Protein AF-A0AAD4EPM9-F1 (afdb_monomer)

Secondary structure (DSSP, 8-state):
-----PPPPPPP----GGGTTTS----EEE-----------GGG-S------TTTS-SPPTTEEE--HHHHHHHHHHHHHHHHHHHHHHHHHHHHTT----GGGTS--

Foldseek 3Di:
DDDDDDDDDDDPPDDPCVVVVPPPCPQQEDEDDDPPDDDDDPQVDPDDDDDDCVPPVDDPPRHDYDDPVVVVVVVVVVVVVVVVVVVVVCVVVVVVVDPPPPVVVVRD

Mean predicted aligned error: 14.52 Å

Sequence (108 aa):
MPPALGRPPPPPQQLPAQMFTTAAQLLDLTDNIDRGLFLVRGENVLLLGEIDLDKDDDAPPGYDLADAELVQNLAKQRKQQDKTKEKKKVRMLAKEGFEGENLGEVLL

Solvent-accessible surface area (backbone atoms only — not comparable to full-atom values): 7449 Å² total; per-residue (Å²): 136,84,83,81,80,78,77,79,80,79,75,83,83,74,72,65,69,71,67,67,62,72,77,68,73,73,72,42,65,42,62,89,77,94,79,80,89,81,89,78,63,72,86,84,54,91,79,87,82,89,80,60,69,91,76,63,72,63,74,60,91,81,46,46,84,50,58,58,69,60,48,52,52,52,51,54,50,49,54,54,50,48,56,52,52,47,55,50,50,51,58,54,41,43,74,75,70,44,81,74,82,58,72,75,72,75,73,117

Organism: NCBI:txid669026

Radius of gyration: 26.41 Å; Cα contacts (8 Å, |Δi|>4): 37; chains: 1; bounding box: 49×62×71 Å

pLDDT: mean 77.33, std 17.17, range [34.06, 97.0]

Structure (mmCIF, N/CA/C/O backbone):
data_AF-A0AAD4EPM9-F1
#
_entry.id   AF-A0AAD4EPM9-F1
#
loop_
_atom_site.group_PDB
_atom_site.id
_atom_site.type_symbol
_atom_site.label_atom_id
_atom_site.label_alt_id
_atom_site.label_comp_id
_atom_site.label_asym_id
_atom_site.label_entity_id
_atom_site.label_seq_id
_atom_site.pdbx_PDB_ins_code
_atom_site.Cartn_x
_atom_site.Cartn_y
_atom_site.Cartn_z
_atom_site.occupancy
_atom_site.B_iso_or_equiv
_atom_site.auth_seq_id
_atom_site.auth_comp_id
_atom_site.auth_asym_id
_atom_site.auth_atom_id
_atom_site.pdbx_PDB_model_num
ATOM 1 N N . MET A 1 1 ? 30.774 -52.189 51.697 1.00 55.50 1 MET A N 1
ATOM 2 C CA . MET A 1 1 ? 29.958 -51.276 50.867 1.00 55.50 1 MET A CA 1
ATOM 3 C C . MET A 1 1 ? 30.908 -50.417 50.046 1.00 55.50 1 MET A C 1
ATOM 5 O O . MET A 1 1 ? 31.734 -49.763 50.671 1.00 55.50 1 MET A O 1
ATOM 9 N N . PRO A 1 2 ? 30.887 -50.448 48.704 1.00 59.22 2 PRO A N 1
ATOM 10 C CA . PRO A 1 2 ? 31.665 -49.500 47.913 1.00 59.22 2 PRO A CA 1
ATOM 11 C C . PRO A 1 2 ? 30.892 -48.174 47.754 1.00 59.22 2 PRO A C 1
ATOM 13 O O . PRO A 1 2 ? 29.659 -48.200 47.709 1.00 59.22 2 PRO A O 1
ATOM 16 N N . PRO A 1 3 ? 31.575 -47.019 47.680 1.00 55.62 3 PRO A N 1
ATOM 17 C CA . PRO A 1 3 ? 30.922 -45.733 47.478 1.00 55.62 3 PRO A CA 1
ATOM 18 C C . PRO A 1 3 ? 30.524 -45.568 46.006 1.00 55.62 3 PRO A C 1
ATOM 20 O O . PRO A 1 3 ? 31.295 -45.867 45.094 1.00 55.62 3 PRO A O 1
ATOM 23 N N . ALA A 1 4 ? 29.301 -45.092 45.775 1.00 60.00 4 ALA A N 1
ATOM 24 C CA . ALA A 1 4 ? 28.805 -44.762 44.448 1.00 60.00 4 ALA A CA 1
ATOM 25 C C . ALA A 1 4 ? 29.544 -43.523 43.912 1.00 60.00 4 ALA A C 1
ATOM 27 O O . ALA A 1 4 ? 29.379 -42.421 44.432 1.00 60.00 4 ALA A O 1
ATOM 28 N N . LEU A 1 5 ? 30.358 -43.709 42.870 1.00 63.47 5 LEU A N 1
ATOM 29 C CA . LEU A 1 5 ? 30.902 -42.617 42.066 1.00 63.47 5 LEU A CA 1
ATOM 30 C C . LEU A 1 5 ? 29.741 -41.868 41.395 1.00 63.47 5 LEU A C 1
ATOM 32 O O . LEU A 1 5 ? 29.026 -42.423 40.558 1.00 63.47 5 LEU A O 1
ATOM 36 N N . GLY A 1 6 ? 29.542 -40.613 41.803 1.00 63.53 6 GLY A N 1
ATOM 37 C CA . GLY A 1 6 ? 28.551 -39.709 41.231 1.00 63.53 6 GLY A CA 1
ATOM 38 C C . GLY A 1 6 ? 28.791 -39.503 39.737 1.00 63.53 6 GLY A C 1
ATOM 39 O O . GLY A 1 6 ? 29.911 -39.244 39.303 1.00 63.53 6 GLY A O 1
ATOM 40 N N . ARG A 1 7 ? 27.728 -39.651 38.943 1.00 63.62 7 ARG A N 1
ATOM 41 C CA . ARG A 1 7 ? 27.753 -39.392 37.499 1.00 63.62 7 ARG A CA 1
ATOM 42 C C . ARG A 1 7 ? 28.008 -37.896 37.249 1.00 63.62 7 ARG A C 1
ATOM 44 O O . ARG A 1 7 ? 27.436 -37.078 37.972 1.00 63.62 7 ARG A O 1
ATOM 51 N N . PRO A 1 8 ? 28.827 -37.528 36.247 1.00 65.06 8 PRO A N 1
ATOM 52 C CA . PRO A 1 8 ? 29.033 -36.128 35.891 1.00 65.06 8 PRO A CA 1
ATOM 53 C C . PRO A 1 8 ? 27.714 -35.482 35.427 1.00 65.06 8 PRO A C 1
ATOM 55 O O . PRO A 1 8 ? 26.844 -36.184 34.897 1.00 65.06 8 PRO A O 1
ATOM 58 N N . PRO A 1 9 ? 27.542 -34.162 35.635 1.00 64.38 9 PRO A N 1
ATOM 59 C CA . PRO A 1 9 ? 26.337 -33.453 35.227 1.00 64.38 9 PRO A CA 1
ATOM 60 C C . PRO A 1 9 ? 26.150 -33.538 33.704 1.00 64.38 9 PRO A C 1
ATOM 62 O O . PRO A 1 9 ? 27.139 -33.528 32.964 1.00 64.38 9 PRO A O 1
ATOM 65 N N . PRO A 1 10 ? 24.898 -33.634 33.222 1.00 66.44 10 PRO A N 1
ATOM 66 C CA . PRO A 1 10 ? 24.631 -33.648 31.794 1.00 66.44 10 PRO A CA 1
ATOM 67 C C . PRO A 1 10 ? 25.113 -32.330 31.165 1.00 66.44 10 PRO A C 1
ATOM 69 O O . PRO A 1 10 ? 24.985 -31.272 31.791 1.00 66.44 10 PRO A O 1
ATOM 72 N N . PRO A 1 11 ? 25.664 -32.371 29.940 1.00 66.69 11 PRO A N 1
ATOM 73 C CA . PRO A 1 11 ? 26.023 -31.157 29.223 1.00 66.69 11 PRO A CA 1
ATOM 74 C C . PRO A 1 11 ? 24.781 -30.270 29.037 1.00 66.69 11 PRO A C 1
ATOM 76 O O . PRO A 1 11 ? 23.672 -30.799 28.893 1.00 66.69 11 PRO A O 1
ATOM 79 N N . PRO A 1 12 ? 24.941 -28.933 29.029 1.00 63.53 12 PRO A N 1
ATOM 80 C CA . PRO A 1 12 ? 23.836 -28.028 28.750 1.00 63.53 12 PRO A CA 1
ATOM 81 C C . PRO A 1 12 ? 23.245 -28.394 27.388 1.00 63.53 12 PRO A C 1
ATOM 83 O O . PRO A 1 12 ? 23.951 -28.408 26.380 1.00 63.53 12 PRO A O 1
ATOM 86 N N . GLN A 1 13 ? 21.955 -28.731 27.370 1.00 65.44 13 GLN A N 1
ATOM 87 C CA . GLN A 1 13 ? 21.209 -28.962 26.140 1.00 65.44 13 GLN A CA 1
ATOM 88 C C . GLN A 1 13 ? 21.193 -27.647 25.353 1.00 65.44 13 GLN A C 1
ATOM 90 O O . GLN A 1 13 ? 20.379 -26.764 25.615 1.00 65.44 13 GLN A O 1
ATOM 95 N N . GLN A 1 14 ? 22.124 -27.491 24.412 1.00 64.56 14 GLN A N 1
ATOM 96 C CA . GLN A 1 14 ? 22.029 -26.447 23.406 1.00 64.56 14 GLN A CA 1
ATOM 97 C C . GLN A 1 14 ? 20.842 -26.802 22.523 1.00 64.56 14 GLN A C 1
ATOM 99 O O . GLN A 1 14 ? 20.860 -27.786 21.783 1.00 64.56 14 GLN A O 1
ATOM 104 N N . LEU A 1 15 ? 19.783 -26.010 22.666 1.00 58.31 15 LEU A N 1
ATOM 105 C CA . LEU A 1 15 ? 18.654 -26.028 21.754 1.00 58.31 15 LEU A CA 1
ATOM 106 C C . LEU A 1 15 ? 19.200 -25.895 20.323 1.00 58.31 15 LEU A C 1
ATOM 108 O O . LEU A 1 15 ? 20.081 -25.061 20.091 1.00 58.31 15 LEU A O 1
ATOM 112 N N . PRO A 1 16 ? 18.722 -26.707 19.366 1.00 59.41 16 PRO A N 1
ATOM 113 C CA . PRO A 1 16 ? 19.179 -26.611 17.990 1.00 59.41 16 PRO A CA 1
ATOM 114 C C . PRO A 1 16 ? 18.936 -25.186 17.480 1.00 59.41 16 PRO A C 1
ATOM 116 O O . PRO A 1 16 ? 17.831 -24.656 17.611 1.00 59.41 16 PRO A O 1
ATOM 119 N N . ALA A 1 17 ? 19.959 -24.583 16.864 1.00 56.91 17 ALA A N 1
ATOM 120 C CA . ALA A 1 17 ? 19.908 -23.238 16.273 1.00 56.91 17 ALA A CA 1
ATOM 121 C C . ALA A 1 17 ? 18.727 -23.044 15.294 1.00 56.91 17 ALA A C 1
ATOM 123 O O . ALA A 1 17 ? 18.287 -21.924 15.047 1.00 56.91 17 ALA A O 1
ATOM 124 N N . GLN A 1 18 ? 18.142 -24.146 14.820 1.00 56.97 18 GLN A N 1
ATOM 125 C CA . GLN A 1 18 ? 16.951 -24.193 13.976 1.00 56.97 18 GLN A CA 1
ATOM 126 C C . GLN A 1 18 ? 15.687 -23.602 14.639 1.00 56.97 18 GLN A C 1
ATOM 128 O O . GLN A 1 18 ? 14.770 -23.179 13.941 1.00 56.97 18 GLN A O 1
ATOM 133 N N . MET A 1 19 ? 15.618 -23.506 15.973 1.00 46.56 19 MET A N 1
ATOM 134 C CA . MET A 1 19 ? 14.518 -22.780 16.629 1.00 46.56 19 MET A CA 1
ATOM 135 C C . MET A 1 19 ? 14.702 -21.256 16.610 1.00 46.56 19 MET A C 1
ATOM 137 O O . MET A 1 19 ? 13.712 -20.536 16.707 1.00 46.56 19 MET A O 1
ATOM 141 N N . PHE A 1 20 ? 15.926 -20.752 16.412 1.00 44.50 20 PHE A N 1
ATOM 142 C CA . PHE A 1 20 ? 16.177 -19.313 16.264 1.00 44.50 20 PHE A CA 1
ATOM 143 C C . PHE A 1 20 ? 15.941 -18.809 14.837 1.00 44.50 20 PHE A C 1
ATOM 145 O O . PHE A 1 20 ? 15.623 -17.637 14.664 1.00 44.50 20 PHE A O 1
ATOM 152 N N . THR A 1 21 ? 16.002 -19.679 13.820 1.00 48.06 21 THR A N 1
ATOM 153 C CA . THR A 1 21 ? 15.659 -19.272 12.443 1.00 48.06 21 THR A CA 1
ATOM 154 C C . THR A 1 21 ? 14.152 -19.167 12.194 1.00 48.06 21 THR A C 1
ATOM 156 O O . THR A 1 21 ? 13.745 -18.583 11.199 1.00 48.06 21 THR A O 1
ATOM 159 N N . THR A 1 22 ? 13.313 -19.706 13.084 1.00 47.91 22 THR A N 1
ATOM 160 C CA . THR A 1 22 ? 11.863 -19.834 12.836 1.00 47.91 22 THR A CA 1
ATOM 161 C C . THR A 1 22 ? 11.049 -18.626 13.334 1.00 47.91 22 THR A C 1
ATOM 163 O O . THR A 1 22 ? 9.853 -18.542 13.077 1.00 47.91 22 THR A O 1
ATOM 166 N N . ALA A 1 23 ? 11.666 -17.662 14.029 1.00 41.97 23 ALA A N 1
ATOM 167 C CA . ALA A 1 23 ? 10.942 -16.545 14.653 1.00 41.97 23 ALA A CA 1
ATOM 168 C C . ALA A 1 23 ? 11.106 -15.177 13.958 1.00 41.97 23 ALA A C 1
ATOM 170 O O . ALA A 1 23 ? 10.395 -14.243 14.317 1.00 41.97 23 ALA A O 1
ATOM 171 N N . ALA A 1 24 ? 12.014 -15.030 12.986 1.00 42.16 24 ALA A N 1
ATOM 172 C CA . ALA A 1 24 ? 12.340 -13.720 12.403 1.00 42.16 24 ALA A CA 1
ATOM 173 C C . ALA A 1 24 ? 12.632 -13.736 10.893 1.00 42.16 24 ALA A C 1
ATOM 175 O O . ALA A 1 24 ? 13.153 -12.760 10.364 1.00 42.16 24 ALA A O 1
ATOM 176 N N . GLN A 1 25 ? 12.213 -14.781 10.174 1.00 45.44 25 GLN A N 1
ATOM 177 C CA . GLN A 1 25 ? 11.786 -14.613 8.781 1.00 45.44 25 GLN A CA 1
ATOM 178 C C . GLN A 1 25 ? 10.441 -13.870 8.801 1.00 45.44 25 GLN A C 1
ATOM 180 O O . GLN A 1 25 ? 9.378 -14.420 8.521 1.00 45.44 25 GLN A O 1
ATOM 185 N N . LEU A 1 26 ? 10.498 -12.598 9.199 1.00 49.94 26 LEU A N 1
ATOM 186 C CA . LEU A 1 26 ? 9.619 -11.549 8.698 1.00 49.94 26 LEU A CA 1
ATOM 187 C C . LEU A 1 26 ? 9.898 -11.470 7.196 1.00 49.94 26 LEU A C 1
ATOM 189 O O . LEU A 1 26 ? 10.628 -10.605 6.733 1.00 49.94 26 LEU A O 1
ATOM 193 N N . LEU A 1 27 ? 9.429 -12.477 6.465 1.00 58.88 27 LEU A N 1
ATOM 194 C CA . LEU A 1 27 ? 9.511 -12.518 5.022 1.00 58.88 27 LEU A CA 1
ATOM 195 C C . LEU A 1 27 ? 8.502 -11.466 4.562 1.00 58.88 27 LEU A C 1
ATOM 197 O O . LEU A 1 27 ? 7.295 -11.719 4.499 1.00 58.88 27 LEU A O 1
ATOM 201 N N . ASP A 1 28 ? 8.977 -10.237 4.405 1.00 79.19 28 ASP A N 1
ATOM 202 C CA . ASP A 1 28 ? 8.239 -9.214 3.695 1.00 79.19 28 ASP A CA 1
ATOM 203 C C . ASP A 1 28 ? 8.219 -9.687 2.240 1.00 79.19 28 ASP A C 1
ATOM 205 O O . ASP A 1 28 ? 9.222 -9.719 1.540 1.00 79.19 28 ASP A O 1
ATOM 209 N N . LEU A 1 29 ? 7.081 -10.252 1.844 1.00 88.62 29 LEU A N 1
ATOM 210 C CA . LEU A 1 29 ? 6.928 -10.920 0.562 1.00 88.62 29 LEU A CA 1
ATOM 211 C C . LEU A 1 29 ? 6.340 -9.968 -0.465 1.00 88.62 29 LEU A C 1
ATOM 213 O O . LEU A 1 29 ? 5.392 -9.238 -0.167 1.00 88.62 29 LEU A O 1
ATOM 217 N N . THR A 1 30 ? 6.869 -10.039 -1.679 1.00 89.31 30 THR A N 1
ATOM 218 C CA . THR A 1 30 ? 6.335 -9.346 -2.849 1.00 89.31 30 THR A CA 1
ATOM 219 C C . THR A 1 30 ? 6.013 -10.339 -3.961 1.00 89.31 30 THR A C 1
ATOM 221 O O . THR A 1 30 ? 6.587 -11.428 -4.029 1.00 89.31 30 THR A O 1
ATOM 224 N N . ASP A 1 31 ? 5.077 -9.973 -4.827 1.00 90.25 31 ASP A N 1
ATOM 225 C CA . ASP A 1 31 ? 4.740 -10.686 -6.052 1.00 90.25 31 ASP A CA 1
ATOM 226 C C . ASP A 1 31 ? 4.706 -9.713 -7.236 1.00 90.25 31 ASP A C 1
ATOM 228 O O . ASP A 1 31 ? 4.365 -8.539 -7.093 1.00 90.25 31 ASP A O 1
ATOM 232 N N . ASN A 1 32 ? 5.054 -10.207 -8.425 1.00 87.12 32 ASN A N 1
ATOM 233 C CA . ASN A 1 32 ? 4.874 -9.477 -9.676 1.00 87.12 32 ASN A CA 1
ATOM 234 C C . ASN A 1 32 ? 3.843 -10.227 -10.530 1.00 87.12 32 ASN A C 1
ATOM 236 O O . ASN A 1 32 ? 3.961 -11.434 -10.747 1.00 87.12 32 ASN A O 1
ATOM 240 N N . ILE A 1 33 ? 2.801 -9.517 -10.963 1.00 87.56 33 ILE A N 1
ATOM 241 C CA . ILE A 1 33 ? 1.725 -10.064 -11.788 1.00 87.56 33 ILE A CA 1
ATOM 242 C C . ILE A 1 33 ? 1.561 -9.163 -13.002 1.00 87.56 33 ILE A C 1
ATOM 244 O O . ILE A 1 33 ? 1.184 -7.999 -12.862 1.00 87.56 33 ILE A O 1
ATOM 248 N N . ASP A 1 34 ? 1.712 -9.738 -14.190 1.00 89.88 34 ASP A N 1
ATOM 249 C CA . ASP A 1 34 ? 1.352 -9.075 -15.437 1.00 89.88 34 ASP A CA 1
ATOM 250 C C . ASP A 1 34 ? -0.166 -8.921 -15.526 1.00 89.88 34 ASP A C 1
ATOM 252 O O . ASP A 1 34 ? -0.916 -9.889 -15.678 1.00 89.88 34 ASP A O 1
ATOM 256 N N . ARG A 1 35 ? -0.644 -7.682 -15.407 1.00 87.56 35 ARG A N 1
ATOM 257 C CA . ARG A 1 35 ? -2.083 -7.402 -15.366 1.00 87.56 35 ARG A CA 1
ATOM 258 C C . ARG A 1 35 ? -2.668 -6.977 -16.726 1.00 87.56 35 ARG A C 1
ATOM 260 O O . ARG A 1 35 ? -3.876 -7.090 -16.919 1.00 87.56 35 ARG A O 1
ATOM 267 N N . GLY A 1 36 ? -1.849 -6.508 -17.671 1.00 91.69 36 GLY A N 1
ATOM 268 C CA . GLY A 1 36 ? -2.298 -6.034 -18.989 1.00 91.69 36 GLY A CA 1
ATOM 269 C C . GLY A 1 36 ? -2.894 -4.616 -18.980 1.00 91.69 36 GLY A C 1
ATOM 270 O O . GLY A 1 36 ? -2.461 -3.755 -18.220 1.00 91.69 36 GLY A O 1
ATOM 271 N N . LEU A 1 37 ? -3.875 -4.354 -19.854 1.00 94.81 37 LEU A N 1
ATOM 272 C CA . LEU A 1 37 ? -4.508 -3.036 -20.021 1.00 94.81 37 LEU A CA 1
ATOM 273 C C . LEU A 1 37 ? -5.702 -2.853 -19.065 1.00 94.81 37 LEU A C 1
ATOM 275 O O . LEU A 1 37 ? -6.622 -3.671 -19.070 1.00 94.81 37 LEU A O 1
ATOM 279 N N . PHE A 1 38 ? -5.745 -1.739 -18.324 1.00 94.94 38 PHE A N 1
ATOM 280 C CA . PHE A 1 38 ? -6.863 -1.381 -17.437 1.00 94.94 38 PHE A CA 1
ATOM 281 C C . PHE A 1 38 ? -7.527 -0.074 -17.842 1.00 94.94 38 PHE A C 1
ATOM 283 O O . PHE A 1 38 ? -6.861 0.908 -18.158 1.00 94.94 38 PHE A O 1
ATOM 290 N N . LEU A 1 39 ? -8.854 -0.045 -17.723 1.00 95.75 39 LEU A N 1
ATOM 291 C CA . LEU A 1 39 ? -9.627 1.186 -17.645 1.00 95.75 39 LEU A CA 1
ATOM 292 C C . LEU A 1 39 ? -10.006 1.417 -16.179 1.00 95.75 39 LEU A C 1
ATOM 294 O O . LEU A 1 39 ? -10.782 0.647 -15.613 1.00 95.75 39 LEU A O 1
ATOM 298 N N . VAL A 1 40 ? -9.458 2.464 -15.564 1.00 95.88 40 VAL A N 1
ATOM 299 C CA . VAL A 1 40 ? -9.708 2.808 -14.156 1.00 95.88 40 VAL A CA 1
ATOM 300 C C . VAL A 1 40 ? -10.552 4.075 -14.086 1.00 95.88 40 VAL A C 1
ATOM 302 O O . VAL A 1 40 ? -10.269 5.064 -14.761 1.00 95.88 40 VAL A O 1
ATOM 305 N N . ARG A 1 41 ? -11.606 4.052 -13.267 1.00 97.00 41 ARG A N 1
ATOM 306 C CA . ARG A 1 41 ? -12.440 5.230 -13.014 1.00 97.00 41 ARG A CA 1
ATOM 307 C C . ARG A 1 41 ? -11.738 6.163 -12.026 1.00 97.00 41 ARG A C 1
ATOM 309 O O . ARG A 1 41 ? -11.204 5.693 -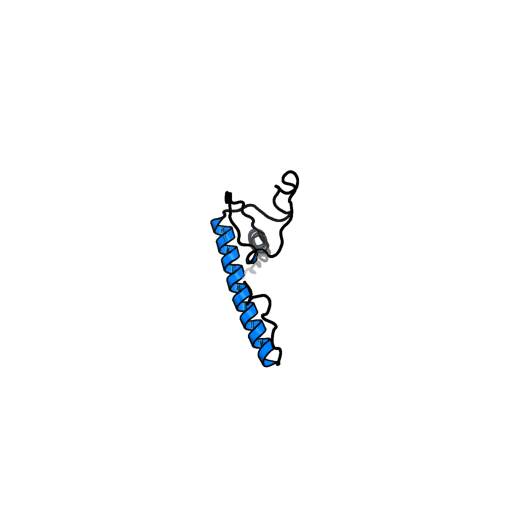11.028 1.00 97.00 41 ARG A O 1
ATOM 316 N N . GLY A 1 42 ? -11.776 7.471 -12.293 1.00 95.31 42 GLY A N 1
ATOM 317 C CA . GLY A 1 42 ? -10.992 8.468 -11.553 1.00 95.31 42 GLY A CA 1
ATOM 318 C C . GLY A 1 42 ? -11.260 8.522 -10.047 1.00 95.31 42 GLY A C 1
ATOM 319 O O . GLY A 1 42 ? -10.345 8.799 -9.288 1.00 95.31 42 GLY A O 1
ATOM 320 N N . GLU A 1 43 ? -12.471 8.200 -9.591 1.00 95.12 43 GLU A N 1
ATOM 321 C CA . GLU A 1 43 ? -12.770 8.154 -8.151 1.00 95.12 43 GLU A CA 1
ATOM 322 C C . GLU A 1 43 ? -11.990 7.078 -7.388 1.00 95.12 43 GLU A C 1
ATOM 324 O O . GLU A 1 43 ? -11.653 7.295 -6.234 1.00 95.12 43 GLU A O 1
ATOM 329 N N . ASN A 1 44 ? -11.628 5.963 -8.031 1.00 93.25 44 ASN A N 1
ATOM 330 C CA . ASN A 1 44 ? -10.899 4.867 -7.386 1.00 93.25 44 ASN A CA 1
ATOM 331 C C . ASN A 1 44 ? -9.391 5.138 -7.285 1.00 93.25 44 ASN A C 1
ATOM 333 O O . ASN A 1 44 ? -8.621 4.253 -6.907 1.00 93.25 44 ASN A O 1
ATOM 337 N N . VAL A 1 45 ? -8.959 6.332 -7.683 1.00 94.50 45 VAL A N 1
ATOM 338 C CA . VAL A 1 45 ? -7.563 6.732 -7.765 1.00 94.50 45 VAL A CA 1
ATOM 339 C C . VAL A 1 45 ? -7.291 7.774 -6.690 1.00 94.50 45 VAL A C 1
ATOM 341 O O . VAL A 1 45 ? -7.821 8.879 -6.741 1.00 94.50 45 VAL A O 1
ATOM 344 N N . LEU A 1 46 ? -6.425 7.433 -5.734 1.00 94.00 46 LEU A N 1
ATOM 345 C CA . LEU A 1 46 ? -5.992 8.377 -4.701 1.00 94.00 46 LEU A CA 1
ATOM 346 C C . LEU A 1 46 ? -4.862 9.291 -5.199 1.00 94.00 46 LEU A C 1
ATOM 348 O O . LEU A 1 46 ? -4.888 10.497 -4.974 1.00 94.00 46 LEU A O 1
ATOM 352 N N . LEU A 1 47 ? -3.867 8.712 -5.872 1.00 94.69 47 LEU A N 1
ATOM 353 C CA . LEU A 1 47 ? -2.701 9.411 -6.406 1.00 94.69 47 LEU A CA 1
ATOM 354 C C . LEU A 1 47 ? -2.163 8.655 -7.627 1.00 94.69 47 LEU A C 1
ATOM 356 O O . LEU A 1 47 ? -2.240 7.427 -7.667 1.00 94.69 47 LEU A O 1
ATOM 360 N N . LEU A 1 48 ? -1.610 9.386 -8.598 1.00 94.44 48 LEU A N 1
ATOM 361 C CA . LEU A 1 48 ? -0.891 8.840 -9.753 1.00 94.44 48 LEU A CA 1
ATOM 362 C C . LEU A 1 48 ? 0.417 9.603 -9.956 1.00 94.44 48 LEU A C 1
ATOM 364 O O . LEU A 1 48 ? 0.479 10.805 -9.701 1.00 94.44 48 LEU A O 1
ATOM 368 N N . GLY A 1 49 ? 1.430 8.899 -10.450 1.00 92.62 49 GLY A N 1
ATOM 369 C CA . GLY A 1 49 ? 2.736 9.443 -10.805 1.00 92.62 49 GLY A CA 1
ATOM 370 C C . GLY A 1 49 ? 3.397 8.601 -11.893 1.00 92.62 49 GLY A C 1
ATOM 371 O O . GLY A 1 49 ? 2.956 7.486 -12.173 1.00 92.62 49 GLY A O 1
ATOM 372 N N . GLU A 1 50 ? 4.427 9.159 -12.521 1.00 92.06 50 GLU A N 1
ATOM 373 C CA . GLU A 1 50 ? 5.311 8.433 -13.436 1.00 92.06 50 GLU A CA 1
ATOM 374 C C . GLU A 1 50 ? 6.356 7.622 -12.651 1.00 92.06 50 GLU A C 1
ATOM 376 O O . GLU A 1 50 ? 6.716 7.995 -11.535 1.00 92.06 50 GLU A O 1
ATOM 381 N N . ILE A 1 51 ? 6.813 6.506 -13.224 1.00 88.75 51 ILE A N 1
ATOM 382 C CA . ILE A 1 51 ? 7.824 5.612 -12.637 1.00 88.75 51 ILE A CA 1
ATOM 383 C C . ILE A 1 51 ? 8.941 5.417 -13.668 1.00 88.75 51 ILE A C 1
ATOM 385 O O . ILE A 1 51 ? 8.654 5.284 -14.862 1.00 88.75 51 ILE A O 1
ATOM 389 N N . ASP A 1 52 ? 10.196 5.405 -13.212 1.00 89.94 52 ASP A N 1
ATOM 390 C CA . ASP A 1 52 ? 11.375 5.131 -14.038 1.00 89.94 52 ASP A CA 1
ATOM 391 C C . ASP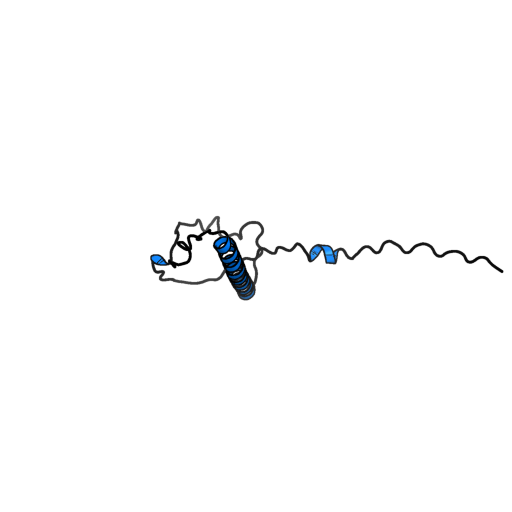 A 1 52 ? 11.637 3.616 -14.052 1.00 89.94 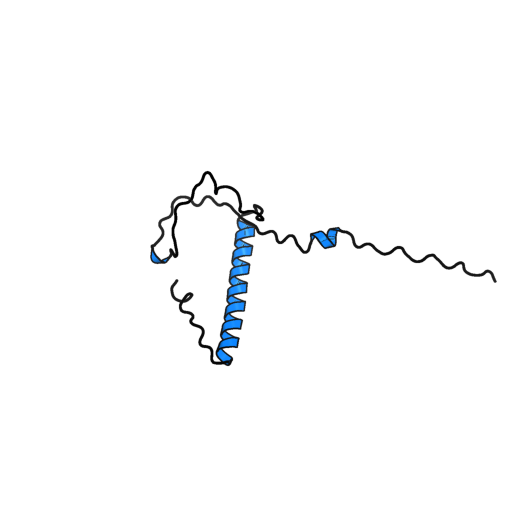52 ASP A C 1
ATOM 393 O O . ASP A 1 52 ? 12.228 3.057 -13.128 1.00 89.94 52 ASP A O 1
ATOM 397 N N . LEU A 1 53 ? 11.165 2.940 -15.105 1.00 82.25 53 LEU A N 1
ATOM 398 C CA . LEU A 1 53 ? 11.225 1.477 -15.206 1.00 82.25 53 LEU A CA 1
ATOM 399 C C . LEU A 1 53 ? 12.655 0.921 -15.212 1.00 82.25 53 LEU A C 1
ATOM 401 O O . LEU A 1 53 ? 12.840 -0.232 -14.851 1.00 82.25 53 LEU A O 1
ATOM 405 N N . ASP A 1 54 ? 13.665 1.713 -15.576 1.00 82.88 54 ASP A N 1
ATOM 406 C CA . ASP A 1 54 ? 15.053 1.235 -15.581 1.00 82.88 54 ASP A CA 1
ATOM 407 C C . ASP A 1 54 ? 15.664 1.196 -14.169 1.00 82.88 54 ASP A C 1
ATOM 409 O O . ASP A 1 54 ? 16.670 0.523 -13.944 1.00 82.88 54 ASP A O 1
ATOM 413 N N . LYS A 1 55 ? 15.092 1.938 -13.212 1.00 81.31 55 LYS A N 1
ATOM 414 C CA . LYS A 1 55 ? 15.608 2.045 -11.836 1.00 81.31 55 LYS A CA 1
ATOM 415 C C . LYS A 1 55 ? 14.757 1.323 -10.806 1.00 81.31 55 LYS A C 1
ATOM 417 O O . LYS A 1 55 ? 15.295 0.910 -9.782 1.00 81.31 55 LYS A O 1
ATOM 422 N N . ASP A 1 56 ? 13.461 1.199 -11.075 1.00 80.62 56 ASP A N 1
ATOM 423 C CA . ASP A 1 56 ? 12.464 0.753 -10.101 1.00 80.62 56 ASP A CA 1
ATOM 424 C C . ASP A 1 56 ? 11.954 -0.683 -10.358 1.00 80.62 56 ASP A C 1
ATOM 426 O O . ASP A 1 56 ? 10.972 -1.098 -9.747 1.00 80.62 56 ASP A O 1
ATOM 430 N N . ASP A 1 57 ? 12.591 -1.448 -11.257 1.00 77.94 57 ASP A N 1
ATOM 431 C CA . ASP A 1 57 ? 12.203 -2.843 -11.563 1.00 77.94 57 ASP A CA 1
ATOM 432 C C . ASP A 1 57 ? 12.643 -3.839 -10.469 1.00 77.94 57 ASP A C 1
ATOM 434 O O . ASP A 1 57 ? 12.059 -4.911 -10.297 1.00 77.94 57 ASP A O 1
ATOM 438 N N . ASP A 1 58 ? 13.666 -3.479 -9.688 1.00 76.00 58 ASP A N 1
ATOM 439 C CA . ASP A 1 58 ? 14.148 -4.314 -8.592 1.00 76.00 58 ASP A CA 1
ATOM 440 C C . ASP A 1 58 ? 13.180 -4.301 -7.401 1.00 76.00 58 ASP A C 1
ATOM 442 O O . ASP A 1 58 ? 12.639 -3.267 -6.994 1.00 76.00 58 ASP A O 1
ATOM 446 N N . ALA A 1 59 ? 13.009 -5.472 -6.779 1.00 73.12 59 ALA A N 1
ATOM 447 C CA . ALA A 1 59 ? 12.231 -5.587 -5.554 1.00 73.12 59 ALA A CA 1
ATOM 448 C C . ALA A 1 59 ? 12.793 -4.646 -4.469 1.00 73.12 59 ALA A C 1
ATOM 450 O O . ALA A 1 59 ? 14.016 -4.554 -4.297 1.00 73.12 59 ALA A O 1
ATOM 451 N N . PRO A 1 60 ? 11.924 -3.963 -3.699 1.00 76.56 60 PRO A N 1
ATOM 452 C CA . PRO A 1 60 ? 12.377 -3.051 -2.664 1.00 76.56 60 PRO A CA 1
ATOM 453 C C . PRO A 1 60 ? 13.273 -3.780 -1.647 1.00 76.56 60 PRO A C 1
ATOM 455 O O . PRO A 1 60 ? 13.026 -4.949 -1.329 1.00 76.56 60 PRO A O 1
ATOM 458 N N . PRO A 1 61 ? 14.298 -3.108 -1.091 1.00 80.75 61 PRO A N 1
ATOM 459 C CA . PRO A 1 61 ? 15.228 -3.742 -0.167 1.00 80.75 61 PRO A CA 1
ATOM 460 C C . PRO A 1 61 ? 14.505 -4.371 1.027 1.00 80.75 61 PRO A C 1
ATOM 462 O O . PRO A 1 61 ? 13.724 -3.706 1.708 1.00 80.75 61 PRO A O 1
ATOM 465 N N . GLY A 1 62 ? 14.804 -5.640 1.301 1.00 83.75 62 GLY A N 1
ATOM 466 C CA . GLY A 1 62 ? 14.189 -6.396 2.394 1.00 83.75 6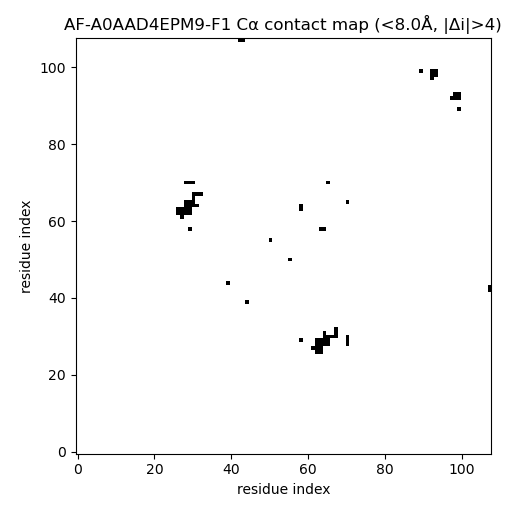2 GLY A CA 1
ATOM 467 C C . GLY A 1 62 ? 12.935 -7.179 2.007 1.00 83.75 62 GLY A C 1
ATOM 468 O O . GLY A 1 62 ? 12.364 -7.812 2.892 1.00 83.75 62 GLY A O 1
ATOM 469 N N . TYR A 1 63 ? 12.537 -7.168 0.729 1.00 83.88 63 TYR A N 1
ATOM 470 C CA . TYR A 1 63 ? 11.448 -8.000 0.227 1.00 83.88 63 TYR A CA 1
ATOM 471 C C . TYR A 1 63 ? 11.952 -9.172 -0.611 1.00 83.88 63 TYR A C 1
ATOM 473 O O . TYR A 1 63 ? 12.782 -8.995 -1.501 1.00 83.88 63 TYR A O 1
ATOM 481 N N . ASP A 1 64 ? 11.383 -10.349 -0.368 1.00 86.44 64 ASP A N 1
ATOM 482 C CA . ASP A 1 64 ? 11.636 -11.551 -1.161 1.00 86.44 64 ASP A CA 1
ATOM 483 C C . ASP A 1 64 ? 10.466 -11.820 -2.114 1.00 86.44 64 ASP A C 1
ATOM 485 O O . ASP A 1 64 ? 9.293 -11.671 -1.754 1.00 86.44 64 ASP A O 1
ATOM 489 N N . LEU A 1 65 ? 10.774 -12.242 -3.342 1.00 86.44 65 LEU A N 1
ATOM 490 C CA . LEU A 1 65 ? 9.756 -12.621 -4.320 1.00 86.44 65 LEU A CA 1
ATOM 491 C C . LEU A 1 65 ? 9.124 -13.970 -3.936 1.00 86.44 65 LEU A C 1
ATOM 493 O O . LEU A 1 65 ? 9.831 -14.943 -3.666 1.00 86.44 65 LEU A O 1
ATOM 497 N N . ALA A 1 66 ? 7.794 -14.048 -3.952 1.00 89.94 66 ALA A N 1
ATOM 498 C CA . ALA A 1 66 ? 7.042 -15.267 -3.669 1.00 89.94 66 ALA A CA 1
ATOM 499 C C . ALA A 1 66 ? 5.866 -15.477 -4.629 1.00 89.94 66 ALA A C 1
ATOM 501 O O . ALA A 1 66 ? 5.573 -14.662 -5.500 1.00 89.94 66 ALA A O 1
ATOM 502 N N . ASP A 1 67 ? 5.197 -16.618 -4.460 1.00 90.69 67 ASP A N 1
ATOM 503 C CA . ASP A 1 67 ? 4.014 -16.974 -5.231 1.00 90.69 67 ASP A CA 1
ATOM 504 C C . ASP A 1 67 ? 2.857 -15.987 -4.990 1.00 90.69 67 ASP A C 1
ATOM 506 O O . ASP A 1 67 ? 2.514 -15.659 -3.847 1.00 90.69 67 ASP A O 1
ATOM 510 N N . ALA A 1 68 ? 2.229 -15.546 -6.081 1.00 89.44 68 ALA A N 1
ATOM 511 C CA . ALA A 1 68 ? 1.145 -14.571 -6.065 1.00 89.44 68 ALA A CA 1
ATOM 512 C C . ALA A 1 68 ? -0.056 -15.016 -5.214 1.00 89.44 68 ALA A C 1
ATOM 514 O O . ALA A 1 68 ? -0.690 -14.195 -4.545 1.00 89.44 68 ALA A O 1
ATOM 515 N N . GLU A 1 69 ? -0.388 -16.309 -5.204 1.00 91.81 69 GLU A N 1
ATOM 516 C CA . GLU A 1 69 ? -1.494 -16.825 -4.399 1.00 91.81 69 GLU A CA 1
ATOM 517 C C . GLU A 1 69 ? -1.186 -16.682 -2.903 1.00 91.81 69 GLU A C 1
ATOM 519 O O . GLU A 1 69 ? -2.032 -16.224 -2.124 1.00 91.81 69 GLU A O 1
ATOM 524 N N . LEU A 1 70 ? 0.046 -17.009 -2.503 1.00 90.44 70 LEU A N 1
ATOM 525 C CA . LEU A 1 70 ? 0.505 -16.868 -1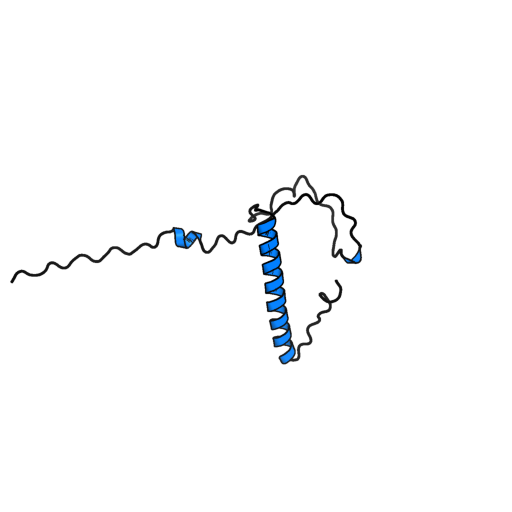.123 1.00 90.44 70 LEU A CA 1
ATOM 526 C C . LEU A 1 70 ? 0.461 -15.402 -0.671 1.00 90.44 70 LEU A C 1
ATOM 528 O O . LEU A 1 70 ? -0.131 -15.107 0.374 1.00 90.44 70 LEU A O 1
ATOM 532 N N . VAL A 1 71 ? 1.032 -14.486 -1.462 1.00 90.56 71 VAL A N 1
ATOM 533 C CA . VAL A 1 71 ? 1.084 -13.048 -1.139 1.00 90.56 71 VAL A CA 1
ATOM 534 C C . VAL A 1 71 ? -0.323 -12.461 -1.037 1.00 90.56 71 VAL A C 1
ATOM 536 O O . VAL A 1 71 ? -0.656 -11.803 -0.045 1.00 90.56 71 VAL A O 1
ATOM 539 N N . GLN A 1 72 ? -1.205 -12.769 -1.991 1.00 89.38 72 GLN A N 1
ATOM 540 C CA . GLN A 1 72 ? -2.588 -12.290 -1.965 1.00 89.38 72 GLN A CA 1
ATOM 541 C C . GLN A 1 72 ? -3.379 -12.818 -0.766 1.00 89.38 72 GLN A C 1
ATOM 543 O O . GLN A 1 72 ? -4.173 -12.077 -0.177 1.00 89.38 72 GLN A O 1
ATOM 548 N N . ASN A 1 73 ? -3.189 -14.084 -0.391 1.00 91.38 73 ASN A N 1
ATOM 549 C CA . ASN A 1 73 ? -3.848 -14.661 0.779 1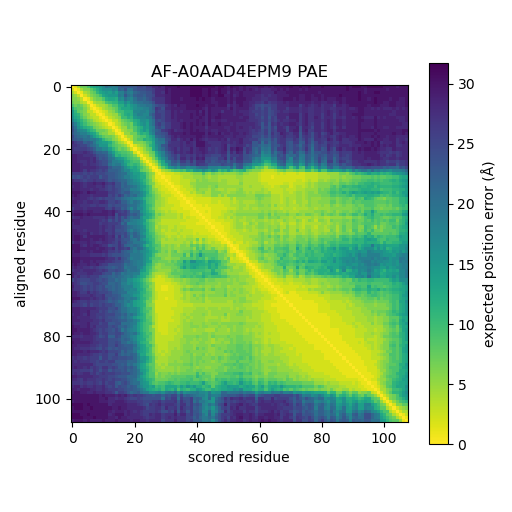.00 91.38 73 ASN A CA 1
ATOM 550 C C . ASN A 1 73 ? -3.379 -13.979 2.069 1.00 91.38 73 ASN A C 1
ATOM 552 O O . ASN A 1 73 ? -4.211 -13.607 2.904 1.00 91.38 73 ASN A O 1
ATOM 556 N N . LEU A 1 74 ? -2.074 -13.725 2.196 1.00 90.44 74 LEU A N 1
ATOM 557 C CA . LEU A 1 74 ? -1.497 -13.026 3.342 1.00 90.44 74 LEU A CA 1
ATOM 558 C C . LEU A 1 74 ? -1.984 -11.568 3.421 1.00 90.44 74 LEU A C 1
ATOM 560 O O . LEU A 1 74 ? -2.377 -11.100 4.493 1.00 90.44 74 LEU A O 1
ATOM 564 N N . ALA A 1 75 ? -2.054 -10.871 2.284 1.00 89.31 75 ALA A N 1
ATOM 565 C CA . ALA A 1 75 ? -2.580 -9.509 2.190 1.00 89.31 75 ALA A CA 1
ATOM 566 C C . ALA A 1 75 ? -4.070 -9.433 2.573 1.00 89.31 75 ALA A C 1
ATOM 568 O O . ALA A 1 75 ? -4.471 -8.577 3.369 1.00 89.31 75 ALA A O 1
ATOM 569 N N . LYS A 1 76 ? -4.901 -10.363 2.076 1.00 91.25 76 LYS A N 1
ATOM 570 C CA . LYS A 1 76 ? -6.323 -10.474 2.459 1.00 91.25 76 LYS A CA 1
ATOM 571 C C . LYS A 1 76 ? -6.477 -10.733 3.957 1.00 91.25 76 LYS A C 1
ATOM 573 O O . LYS A 1 76 ? -7.318 -10.103 4.604 1.00 91.25 76 LYS A O 1
ATOM 578 N N . GLN A 1 77 ? -5.656 -11.622 4.516 1.00 92.00 77 GLN A N 1
ATOM 579 C CA . GLN A 1 77 ? -5.664 -11.934 5.943 1.00 92.00 77 GLN A CA 1
ATOM 580 C C . GLN A 1 77 ? -5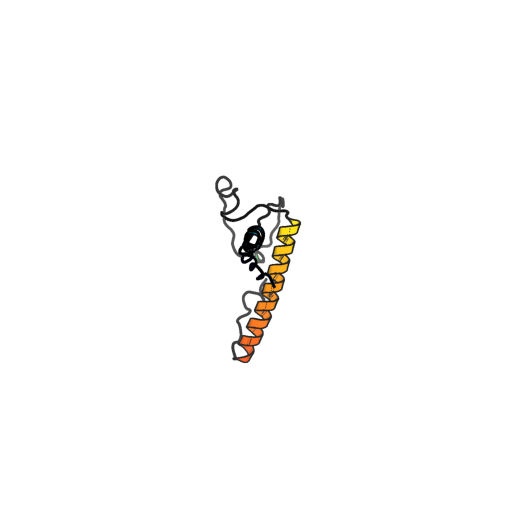.287 -10.713 6.794 1.00 92.00 77 GLN A C 1
ATOM 582 O O . GLN A 1 77 ? -6.009 -10.407 7.747 1.00 92.00 77 GLN A O 1
ATOM 587 N N . ARG A 1 78 ? -4.218 -9.983 6.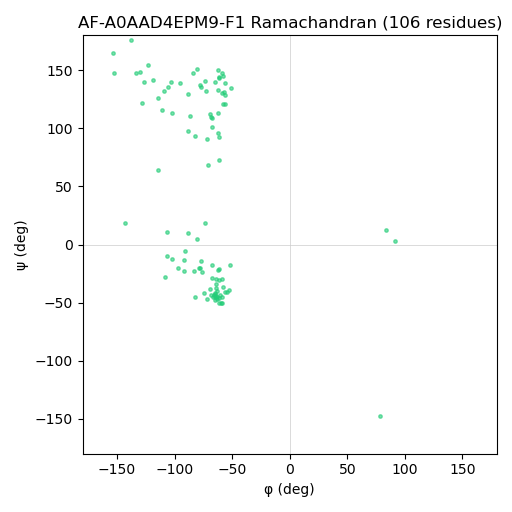434 1.00 90.25 78 ARG A N 1
ATOM 588 C CA . ARG A 1 78 ? -3.811 -8.738 7.116 1.00 90.25 78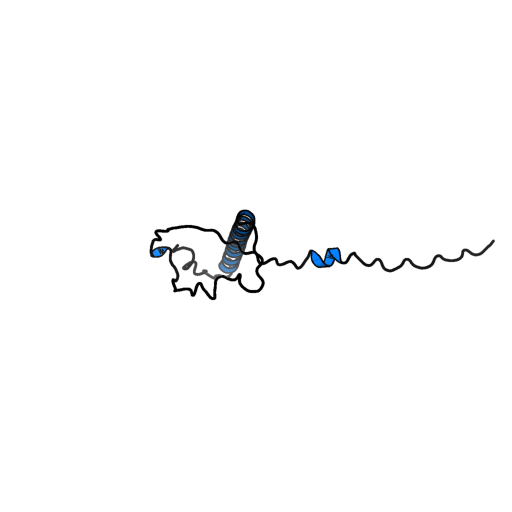 ARG A CA 1
ATOM 589 C C . ARG A 1 78 ? -4.928 -7.693 7.069 1.00 90.25 78 ARG A C 1
ATOM 591 O O . ARG A 1 78 ? -5.374 -7.246 8.123 1.00 90.25 78 ARG A O 1
ATOM 598 N N . LYS A 1 79 ? -5.498 -7.422 5.887 1.00 89.31 79 LYS A N 1
ATOM 599 C CA . LYS A 1 79 ? -6.621 -6.476 5.725 1.00 89.31 79 LYS A CA 1
ATOM 600 C C . LYS A 1 79 ? -7.825 -6.843 6.598 1.00 89.31 79 LYS A C 1
ATOM 602 O O . LYS A 1 79 ? -8.451 -5.969 7.194 1.00 89.31 79 LYS A O 1
ATOM 607 N N . GLN A 1 80 ? -8.164 -8.129 6.703 1.00 90.88 80 GLN A N 1
ATOM 608 C CA . GLN A 1 80 ? -9.266 -8.581 7.558 1.00 90.88 80 GLN A CA 1
ATOM 609 C C . GLN A 1 80 ? -8.946 -8.430 9.054 1.00 90.88 80 GLN A C 1
ATOM 611 O O . GLN A 1 80 ? -9.824 -8.074 9.854 1.00 90.88 80 GLN A O 1
ATOM 616 N N . GLN A 1 81 ? -7.699 -8.697 9.443 1.00 91.50 81 GLN A N 1
ATOM 617 C CA . GLN A 1 81 ? -7.239 -8.526 10.815 1.00 91.50 81 GLN A CA 1
ATOM 618 C C . GLN A 1 81 ? -7.283 -7.050 11.222 1.00 91.50 81 GLN A C 1
ATOM 620 O O . GLN A 1 81 ? -7.803 -6.737 12.296 1.00 91.50 81 GLN A O 1
ATOM 625 N N . ASP A 1 82 ? -6.812 -6.158 10.356 1.00 88.44 82 ASP A N 1
ATOM 626 C CA . ASP A 1 82 ? -6.755 -4.723 10.620 1.00 88.44 82 ASP A CA 1
ATOM 627 C C . ASP A 1 82 ? -8.154 -4.115 10.676 1.00 88.44 82 ASP A C 1
ATOM 629 O O . ASP A 1 82 ? -8.479 -3.493 11.683 1.00 88.44 82 ASP A O 1
ATOM 633 N N . LYS A 1 83 ? -9.058 -4.480 9.755 1.00 89.88 83 LYS A N 1
ATOM 634 C CA . LYS A 1 83 ? -10.492 -4.144 9.865 1.00 89.88 83 LYS A CA 1
ATOM 635 C C . LYS A 1 83 ? -11.098 -4.559 11.206 1.00 89.88 83 LYS A C 1
ATOM 637 O O . LYS A 1 83 ? -11.943 -3.867 11.769 1.00 89.88 83 LYS A O 1
ATOM 642 N N . THR A 1 84 ? -10.709 -5.722 11.728 1.00 91.19 84 THR A N 1
ATOM 643 C CA . THR A 1 84 ? -11.232 -6.219 13.010 1.00 91.19 84 THR A CA 1
ATOM 644 C C . THR A 1 84 ? -10.636 -5.459 14.196 1.00 91.19 84 THR A C 1
ATOM 646 O O . THR A 1 84 ? -11.358 -5.137 15.143 1.00 91.19 84 THR A O 1
ATOM 649 N N . LYS A 1 85 ? -9.330 -5.172 14.166 1.00 90.50 85 LYS A N 1
ATOM 650 C CA . LYS A 1 85 ? -8.637 -4.373 15.189 1.00 90.50 85 LYS A CA 1
ATOM 651 C C . LYS A 1 85 ? -9.165 -2.943 15.213 1.00 90.50 85 LYS A C 1
ATOM 653 O O . LYS A 1 85 ? -9.457 -2.430 16.288 1.00 90.50 85 LYS A O 1
ATOM 658 N N . GLU A 1 86 ? -9.351 -2.341 14.049 1.00 88.56 86 GLU A N 1
ATOM 659 C CA . GLU A 1 86 ? -9.853 -0.983 13.886 1.00 88.56 86 GLU A CA 1
ATOM 660 C C . GLU A 1 86 ? -11.287 -0.854 14.387 1.00 88.56 86 GLU A C 1
ATOM 662 O O . GLU A 1 86 ? -11.549 -0.026 15.255 1.00 88.56 86 GLU A O 1
ATOM 667 N N . LYS A 1 87 ? -12.187 -1.772 14.010 1.00 88.19 87 LYS A N 1
ATOM 668 C CA . LYS A 1 87 ? -13.545 -1.829 14.584 1.00 88.19 87 LYS A CA 1
ATOM 669 C C . LYS A 1 87 ? -13.539 -1.915 16.111 1.00 88.19 87 LYS A C 1
ATOM 671 O O . LYS A 1 87 ? -14.355 -1.273 16.771 1.00 88.19 87 LYS A O 1
ATOM 676 N N . LYS A 1 88 ? -12.630 -2.706 16.696 1.00 90.38 88 LYS A N 1
ATOM 677 C CA . LYS A 1 88 ? -12.480 -2.792 18.159 1.00 90.38 88 LYS A CA 1
ATOM 678 C C . LYS A 1 88 ? -11.964 -1.479 18.750 1.00 90.38 88 LYS A C 1
ATOM 680 O O . LYS A 1 88 ? -12.516 -1.032 19.752 1.00 90.38 88 LYS A O 1
ATOM 685 N N . LYS A 1 89 ? -10.951 -0.869 18.129 1.00 88.81 89 LYS A N 1
ATOM 686 C CA . LYS A 1 89 ? -10.369 0.415 18.540 1.00 88.81 89 LYS A CA 1
ATOM 687 C C . LYS A 1 89 ? -11.423 1.521 18.512 1.00 88.81 89 LYS A C 1
ATOM 689 O O . LYS A 1 89 ? -11.632 2.164 19.533 1.00 88.81 89 LYS A O 1
ATOM 694 N N . VAL A 1 90 ? -12.153 1.664 17.407 1.00 86.69 90 VAL A N 1
ATOM 695 C CA . VAL A 1 90 ? -13.248 2.634 17.260 1.00 86.69 90 VAL A CA 1
ATOM 696 C C . VAL A 1 90 ? -14.325 2.397 18.315 1.00 86.69 90 VAL A C 1
ATOM 698 O O . VAL A 1 90 ? -14.730 3.333 18.992 1.00 86.69 90 VAL A O 1
ATOM 701 N N . ARG A 1 91 ? -14.739 1.143 18.546 1.00 87.12 91 ARG A N 1
ATOM 702 C CA . ARG A 1 91 ? -15.740 0.830 19.579 1.00 87.12 91 ARG A CA 1
ATOM 703 C C . ARG A 1 91 ? -15.262 1.156 20.995 1.00 87.12 91 ARG A C 1
ATOM 705 O O . ARG A 1 91 ? -16.087 1.487 21.841 1.00 87.12 91 ARG A O 1
ATOM 712 N N . MET A 1 92 ? -13.971 1.005 21.278 1.00 88.81 92 MET A N 1
ATOM 713 C CA . MET A 1 92 ? -13.397 1.355 22.577 1.00 88.81 92 MET A CA 1
ATOM 714 C C . MET A 1 92 ? -13.349 2.872 22.758 1.00 88.81 92 MET A C 1
ATOM 716 O O . MET A 1 92 ? -13.819 3.366 23.773 1.00 88.81 92 MET A O 1
ATOM 720 N N . LEU A 1 93 ? -12.869 3.599 21.749 1.00 87.69 93 LEU A N 1
ATOM 721 C CA . LEU A 1 93 ? -12.790 5.060 21.762 1.00 87.69 93 LEU A CA 1
ATOM 722 C C . LEU A 1 93 ? -14.178 5.719 21.821 1.00 87.69 93 LEU A C 1
ATOM 724 O O . LEU A 1 93 ? -14.367 6.679 22.560 1.00 87.69 93 LEU A O 1
ATOM 728 N N . ALA A 1 94 ? -15.172 5.148 21.137 1.00 89.19 94 ALA A N 1
ATOM 729 C CA . ALA A 1 94 ? -16.551 5.629 21.179 1.00 89.19 94 ALA A CA 1
ATOM 730 C C . ALA A 1 94 ? -17.166 5.577 22.589 1.00 89.19 94 ALA A C 1
ATOM 732 O O . ALA A 1 94 ? -17.990 6.421 22.926 1.00 89.19 94 ALA A O 1
ATOM 733 N N . LYS A 1 95 ? -16.759 4.622 23.443 1.00 90.75 95 LYS A N 1
ATOM 734 C CA . LYS A 1 95 ? -17.215 4.579 24.847 1.00 90.75 95 LYS A CA 1
ATOM 735 C C . LYS A 1 95 ? -16.692 5.752 25.671 1.00 90.75 95 LYS A C 1
ATOM 737 O O . LYS A 1 95 ? -17.370 6.175 26.597 1.00 90.75 95 LYS A O 1
ATOM 742 N N . GLU A 1 96 ? -15.525 6.270 25.306 1.00 90.25 96 GLU A N 1
ATOM 743 C CA . GLU A 1 96 ? -14.888 7.424 25.944 1.00 90.25 96 GLU A CA 1
ATOM 744 C C . GLU A 1 96 ? -15.347 8.758 25.320 1.00 90.25 96 GLU A C 1
ATOM 746 O O . GLU A 1 96 ? -14.775 9.806 25.602 1.00 90.25 96 GLU A O 1
ATOM 751 N N . GLY A 1 97 ? -16.377 8.736 24.461 1.00 85.50 97 GLY A N 1
ATOM 752 C CA . GLY A 1 97 ? -16.945 9.933 23.833 1.00 85.50 97 GLY A CA 1
ATOM 753 C C . GLY A 1 97 ? -16.204 10.417 22.585 1.00 85.50 97 GLY A C 1
ATOM 754 O O . GLY A 1 97 ? -16.464 11.522 22.118 1.00 85.50 97 GLY A O 1
ATOM 755 N N . PHE A 1 98 ? -15.291 9.614 22.031 1.00 84.69 98 PHE A N 1
ATOM 756 C CA . PHE A 1 98 ? -14.623 9.938 20.772 1.00 84.69 98 PHE A CA 1
ATOM 757 C C . PHE A 1 98 ? -15.459 9.460 19.579 1.00 84.69 98 PHE A C 1
ATOM 759 O O . PHE A 1 98 ? -15.570 8.260 19.314 1.00 84.69 98 PHE A O 1
ATOM 766 N N . GLU A 1 99 ? -16.021 10.400 18.828 1.00 71.50 99 GLU A N 1
ATOM 767 C CA . GLU A 1 99 ? -16.638 10.127 17.533 1.00 71.50 99 GLU A CA 1
ATOM 768 C C . GLU A 1 99 ? -15.530 10.088 16.480 1.00 71.50 99 GLU A C 1
ATOM 770 O O . GLU A 1 99 ? -15.086 11.112 15.973 1.00 71.50 99 GLU A O 1
ATOM 775 N N . GLY A 1 100 ? -15.009 8.890 16.203 1.00 62.06 100 GLY A N 1
ATOM 776 C CA . GLY A 1 100 ? -14.005 8.718 15.160 1.00 62.06 100 GLY A CA 1
ATOM 777 C C . GLY A 1 100 ? -14.541 9.213 13.819 1.00 62.06 100 GLY A C 1
ATOM 778 O O . GLY A 1 100 ? -15.557 8.711 13.332 1.00 62.06 100 GLY A O 1
ATOM 779 N N . GLU A 1 101 ? -13.857 10.183 13.218 1.00 60.25 101 GLU A N 1
ATOM 780 C CA . GLU A 1 101 ? -14.096 10.610 11.844 1.00 60.25 101 GLU A CA 1
ATOM 781 C C . GLU A 1 101 ? -13.829 9.421 10.905 1.00 60.25 101 GLU A C 1
ATOM 783 O O . GLU A 1 101 ? -12.713 9.184 10.458 1.00 60.25 101 GLU A O 1
ATOM 788 N N . ASN A 1 102 ? -14.869 8.648 10.585 1.00 55.62 102 ASN A N 1
ATOM 789 C CA . ASN A 1 102 ? -14.830 7.572 9.584 1.00 55.62 102 ASN A CA 1
ATOM 790 C C . ASN A 1 102 ? -14.790 8.131 8.141 1.00 55.62 102 ASN A C 1
ATOM 792 O O . ASN A 1 102 ? -15.131 7.435 7.185 1.00 55.62 102 ASN A O 1
ATOM 796 N N . LEU A 1 103 ? -14.419 9.405 7.969 1.00 50.66 103 LEU A N 1
ATOM 797 C CA . LEU A 1 103 ? -14.566 10.151 6.717 1.00 50.66 103 LEU A CA 1
ATOM 798 C C . LEU A 1 103 ? -13.668 9.625 5.586 1.00 50.66 103 LEU A C 1
ATOM 800 O O . LEU A 1 103 ? -13.958 9.892 4.426 1.00 50.66 103 LEU A O 1
ATOM 804 N N . GLY A 1 104 ? -12.629 8.845 5.903 1.00 51.06 104 GLY A N 1
ATOM 805 C CA . GLY A 1 104 ? -11.727 8.255 4.909 1.00 51.06 104 GLY A CA 1
ATOM 806 C C . GLY A 1 104 ? -12.103 6.853 4.410 1.00 51.06 104 GLY A C 1
ATOM 807 O O . GLY A 1 104 ? -11.685 6.491 3.318 1.00 51.06 104 GLY A O 1
ATOM 808 N N . GLU A 1 105 ? -12.883 6.064 5.164 1.00 51.34 105 GLU A N 1
ATOM 809 C CA . GLU A 1 105 ? -13.269 4.691 4.763 1.00 51.34 105 GLU A CA 1
ATOM 810 C C . GLU A 1 105 ? -14.705 4.586 4.211 1.00 51.34 105 GLU A C 1
ATOM 812 O O . GLU A 1 105 ? -15.072 3.557 3.650 1.00 51.34 105 GLU A O 1
ATOM 817 N N . VAL A 1 106 ? -15.540 5.623 4.363 1.00 44.66 106 VAL A N 1
ATOM 818 C CA . VAL A 1 106 ? -16.938 5.635 3.868 1.00 44.66 106 VAL A CA 1
ATOM 819 C C . VAL A 1 106 ? -17.067 6.227 2.456 1.00 44.66 106 VAL A C 1
ATOM 821 O O . VAL A 1 106 ? -18.086 6.036 1.795 1.00 44.66 106 VAL A O 1
ATOM 824 N N . LEU A 1 107 ? -16.030 6.896 1.956 1.00 34.06 107 LEU A N 1
ATOM 825 C CA . LEU A 1 107 ? -15.955 7.386 0.582 1.00 34.06 107 LEU A CA 1
ATOM 826 C C . LEU A 1 107 ? -14.843 6.646 -0.163 1.00 34.06 107 LEU A C 1
ATOM 828 O O . LEU A 1 107 ? -13.847 7.274 -0.502 1.00 34.06 107 LEU A O 1
ATOM 832 N N . LEU A 1 108 ? -14.999 5.325 -0.338 1.00 35.47 108 LEU A N 1
ATOM 833 C CA . LEU A 1 108 ? -14.501 4.525 -1.474 1.00 35.47 108 LEU A CA 1
ATOM 834 C C . LEU A 1 108 ? -14.904 3.044 -1.369 1.00 35.47 108 LEU A C 1
ATOM 836 O O . LEU A 1 108 ? -14.422 2.339 -0.453 1.00 35.47 108 LEU A O 1
#